Protein AF-Q0GAU7-F1 (afdb_monomer)

Foldseek 3Di:
DPPPVVVVVVVVVVVPPQFAWEAWPVRHIDTHDPPAFQKWKWKDAPVDTTIDTHDPVPQDDDPRMDIDIDRHHHPD

Structure (mmCIF, N/CA/C/O backbone):
data_AF-Q0GAU7-F1
#
_entry.id   AF-Q0GAU7-F1
#
loop_
_atom_site.group_PDB
_atom_site.id
_atom_site.type_symbol
_atom_site.label_atom_id
_atom_site.label_alt_id
_atom_site.label_comp_id
_atom_site.label_asym_id
_atom_site.label_entity_id
_atom_site.label_seq_id
_atom_site.pdbx_PDB_ins_code
_atom_site.Cartn_x
_atom_site.Cartn_y
_atom_site.Cartn_z
_atom_site.occupancy
_atom_site.B_iso_or_equiv
_atom_site.auth_seq_id
_atom_site.auth_comp_id
_atom_site.auth_asym_id
_atom_site.auth_atom_id
_atom_site.pdbx_PDB_model_num
ATOM 1 N N . MET A 1 1 ? 16.600 10.045 -43.982 1.00 50.75 1 MET A N 1
ATOM 2 C CA . MET A 1 1 ? 17.380 9.615 -42.798 1.00 50.75 1 MET A CA 1
ATOM 3 C C . MET A 1 1 ? 17.094 10.522 -41.593 1.00 50.75 1 MET A C 1
ATOM 5 O O . MET A 1 1 ? 17.989 11.206 -41.122 1.00 50.75 1 MET A O 1
ATOM 9 N N . ARG A 1 2 ? 15.845 10.588 -41.110 1.00 59.47 2 ARG A N 1
ATOM 10 C CA . ARG A 1 2 ? 15.489 11.379 -39.907 1.00 59.47 2 ARG A CA 1
ATOM 11 C C . ARG A 1 2 ? 14.621 10.620 -38.893 1.00 59.47 2 ARG A C 1
ATOM 13 O O . ARG A 1 2 ? 14.432 11.104 -37.790 1.00 59.47 2 ARG A O 1
ATOM 20 N N . THR A 1 3 ? 14.130 9.433 -39.242 1.00 56.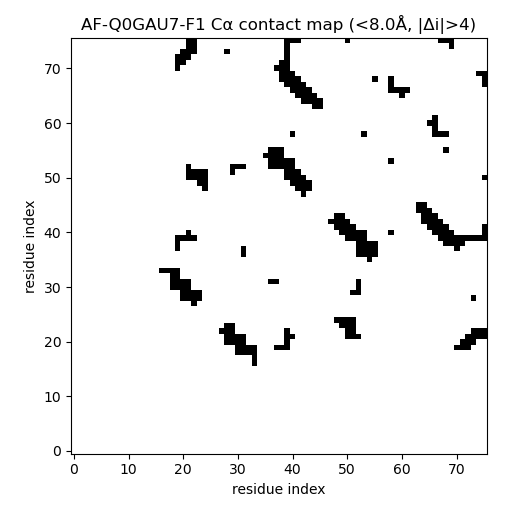38 3 THR A N 1
ATOM 21 C CA . THR A 1 3 ? 13.127 8.696 -38.454 1.00 56.38 3 THR A CA 1
ATOM 22 C C . THR A 1 3 ? 13.725 7.668 -37.494 1.00 56.38 3 THR A C 1
ATOM 24 O O . THR A 1 3 ? 13.091 7.309 -36.510 1.00 56.38 3 THR A O 1
ATOM 27 N N . THR A 1 4 ? 14.956 7.211 -37.733 1.00 56.22 4 THR A N 1
ATOM 28 C CA . THR A 1 4 ? 15.574 6.128 -36.953 1.00 56.22 4 THR A CA 1
ATOM 29 C C . THR A 1 4 ? 15.988 6.557 -35.543 1.00 56.22 4 THR A C 1
ATOM 31 O O . THR A 1 4 ? 15.969 5.742 -34.633 1.00 56.22 4 THR A O 1
ATOM 34 N N . ALA A 1 5 ? 16.319 7.836 -35.336 1.00 58.06 5 ALA A N 1
ATOM 35 C CA . ALA A 1 5 ? 16.762 8.345 -34.034 1.00 58.06 5 ALA A CA 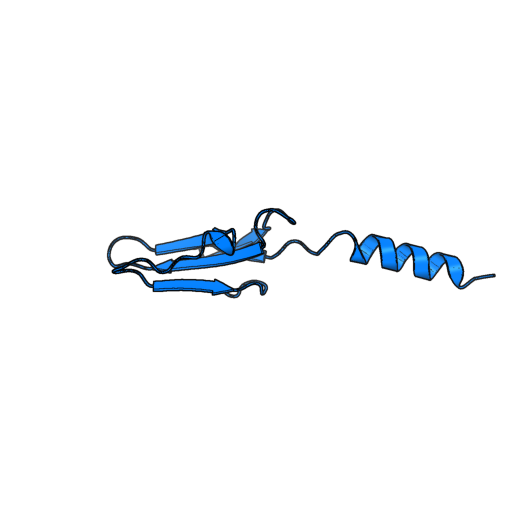1
ATOM 36 C C . ALA A 1 5 ? 15.620 8.463 -33.004 1.00 58.06 5 ALA A C 1
ATOM 38 O O . ALA A 1 5 ? 15.835 8.231 -31.819 1.00 58.06 5 ALA A O 1
ATOM 39 N N . LEU A 1 6 ? 14.402 8.778 -33.459 1.00 56.47 6 LEU A N 1
ATOM 40 C CA . LEU A 1 6 ? 13.214 8.898 -32.601 1.00 56.47 6 LEU A CA 1
ATOM 41 C C . LEU A 1 6 ? 12.767 7.548 -32.030 1.00 56.47 6 LEU A C 1
ATOM 43 O O . LEU A 1 6 ? 12.368 7.470 -30.873 1.00 56.47 6 LEU A O 1
ATOM 47 N N . LEU A 1 7 ? 12.878 6.483 -32.828 1.00 54.97 7 LEU A N 1
ATOM 48 C CA . LEU A 1 7 ? 12.518 5.131 -32.402 1.00 54.97 7 LEU A CA 1
ATOM 49 C C . LEU A 1 7 ? 13.441 4.616 -31.292 1.00 54.97 7 LEU A C 1
ATOM 51 O O . LEU A 1 7 ? 12.965 3.999 -30.350 1.00 54.97 7 LEU A O 1
ATOM 55 N N . ILE A 1 8 ? 14.741 4.911 -31.364 1.00 58.06 8 ILE A N 1
ATOM 56 C CA . ILE A 1 8 ? 15.710 4.460 -30.354 1.00 58.06 8 ILE A CA 1
ATOM 57 C C . ILE A 1 8 ? 15.453 5.152 -29.004 1.00 58.06 8 ILE A C 1
ATOM 59 O O . ILE A 1 8 ? 15.527 4.503 -27.969 1.00 58.06 8 ILE A O 1
ATOM 63 N N . LEU A 1 9 ? 15.083 6.438 -29.006 1.00 52.09 9 LEU A N 1
ATOM 64 C CA . LEU A 1 9 ? 14.741 7.188 -27.788 1.00 52.09 9 LEU A CA 1
ATOM 65 C C . LEU A 1 9 ? 13.504 6.622 -27.072 1.00 52.09 9 LEU A C 1
ATOM 67 O O . LEU A 1 9 ? 13.523 6.472 -25.854 1.00 52.09 9 LEU A O 1
ATOM 71 N N . LEU A 1 10 ? 12.464 6.250 -27.823 1.00 51.50 10 LEU A N 1
ATOM 72 C CA . LEU A 1 10 ? 11.246 5.644 -27.268 1.00 51.50 10 LEU A CA 1
ATOM 73 C C . LEU A 1 10 ? 11.505 4.274 -26.622 1.00 51.50 10 LEU A C 1
ATOM 75 O O . LEU A 1 10 ? 10.918 3.968 -25.590 1.00 51.50 10 LEU A O 1
ATOM 79 N N . VAL A 1 11 ? 12.405 3.470 -27.194 1.00 52.19 11 VAL A N 1
ATOM 80 C CA . VAL A 1 11 ? 12.755 2.145 -26.650 1.00 52.19 11 VAL A CA 1
ATOM 81 C C . VAL A 1 11 ? 13.508 2.259 -25.321 1.00 52.19 11 VAL A C 1
ATOM 83 O O . VAL A 1 11 ? 13.319 1.424 -24.443 1.00 52.19 11 VAL A O 1
ATOM 86 N N . VAL A 1 12 ? 14.329 3.298 -25.141 1.00 51.88 12 VAL A N 1
ATOM 87 C CA . VAL A 1 12 ? 15.064 3.513 -23.883 1.00 51.88 12 VAL A CA 1
ATOM 88 C C . VAL A 1 12 ? 14.120 3.960 -22.762 1.00 51.88 12 VAL A C 1
ATOM 90 O O . VAL A 1 12 ? 14.229 3.445 -21.655 1.00 51.88 12 VAL A O 1
ATOM 93 N N . LEU A 1 13 ? 13.159 4.846 -23.055 1.00 48.84 13 LEU A N 1
ATOM 94 C CA . LEU A 1 13 ? 12.148 5.303 -22.088 1.00 48.84 13 LEU A CA 1
ATOM 95 C C . LEU A 1 13 ? 11.189 4.181 -21.665 1.00 48.84 13 LEU A C 1
ATOM 97 O O . LEU A 1 13 ? 10.886 4.055 -20.488 1.00 48.84 13 LEU A O 1
ATOM 101 N N . ALA A 1 14 ? 10.765 3.324 -22.598 1.00 49.44 14 ALA A N 1
ATOM 102 C CA . ALA A 1 14 ? 9.918 2.171 -22.280 1.00 49.44 14 ALA A CA 1
ATOM 103 C C . ALA A 1 14 ? 10.662 1.047 -21.525 1.00 49.44 14 ALA A C 1
ATOM 105 O O . ALA A 1 14 ? 10.024 0.156 -20.971 1.00 49.44 14 ALA A O 1
ATOM 106 N N . SER A 1 15 ? 12.003 1.055 -21.523 1.00 49.12 15 SER A N 1
ATOM 107 C CA . SER A 1 15 ? 12.822 0.046 -20.835 1.00 49.12 15 SER A CA 1
ATOM 108 C C . SER A 1 15 ? 13.120 0.398 -19.376 1.00 49.12 15 SER A C 1
ATOM 110 O O . SER A 1 15 ? 13.547 -0.479 -18.625 1.00 49.12 15 SER A O 1
ATOM 112 N N . THR A 1 16 ? 12.924 1.650 -18.968 1.00 54.47 16 THR A N 1
ATOM 113 C CA . THR A 1 16 ? 12.847 2.035 -17.559 1.00 54.47 16 THR A CA 1
ATOM 114 C C . THR A 1 16 ? 11.369 2.033 -17.206 1.00 54.47 16 THR A C 1
ATOM 116 O O . THR A 1 16 ? 10.702 3.042 -17.409 1.00 54.47 16 THR A O 1
ATOM 119 N N . GLY A 1 17 ? 10.830 0.879 -16.798 1.00 63.03 17 GLY A N 1
ATOM 120 C CA . GLY A 1 17 ? 9.444 0.815 -16.327 1.00 63.03 17 GLY A CA 1
ATOM 121 C C . GLY A 1 17 ? 9.218 1.918 -15.297 1.00 63.03 17 GLY A C 1
ATOM 122 O O . GLY A 1 17 ? 10.056 2.086 -14.40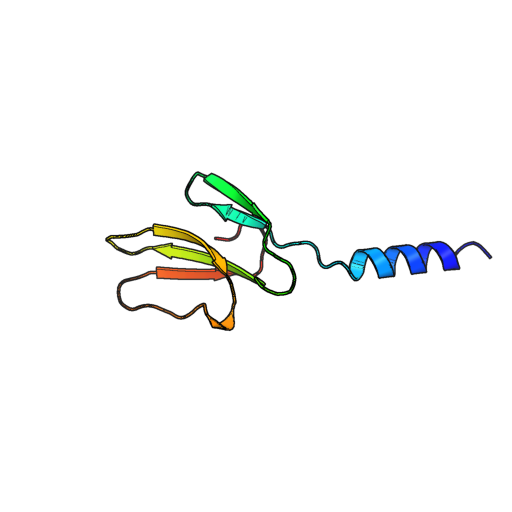7 1.00 63.03 17 GLY A O 1
ATOM 123 N N . GLU A 1 18 ? 8.166 2.715 -15.482 1.00 74.94 18 GLU A N 1
ATOM 124 C CA . GLU A 1 18 ? 7.813 3.768 -14.531 1.00 74.94 18 GLU A CA 1
ATOM 125 C C . GLU A 1 18 ? 7.684 3.138 -13.139 1.00 74.94 18 GLU A C 1
ATOM 127 O O . GLU A 1 18 ? 7.140 2.040 -12.989 1.00 74.94 18 GLU A O 1
ATOM 132 N N . ALA A 1 19 ? 8.296 3.775 -12.143 1.00 87.56 19 ALA A N 1
ATOM 133 C CA . ALA A 1 19 ? 8.262 3.276 -10.780 1.00 87.56 19 ALA A CA 1
ATOM 134 C C . ALA A 1 19 ? 6.838 3.440 -10.237 1.00 87.56 19 ALA A C 1
ATOM 136 O O . ALA A 1 19 ? 6.305 4.548 -10.246 1.00 87.56 19 ALA A O 1
ATOM 137 N N . LEU A 1 20 ? 6.241 2.332 -9.790 1.00 94.81 20 LEU A N 1
ATOM 138 C CA . LEU A 1 20 ? 4.901 2.313 -9.205 1.00 94.81 20 LEU A CA 1
ATOM 139 C C . LEU A 1 20 ? 4.844 3.284 -8.018 1.00 94.81 20 LEU A C 1
ATOM 141 O O . LEU A 1 20 ? 5.718 3.239 -7.152 1.00 94.81 20 LEU A O 1
ATOM 145 N N . GLN A 1 21 ? 3.832 4.144 -7.960 1.00 97.50 21 GLN A N 1
ATOM 146 C CA . GLN A 1 21 ? 3.578 5.000 -6.804 1.00 97.50 21 GLN A CA 1
ATOM 147 C C . GLN A 1 21 ? 2.453 4.432 -5.947 1.00 97.50 21 GLN A C 1
ATOM 149 O O . GLN A 1 21 ? 1.395 4.094 -6.463 1.00 97.50 21 GLN A O 1
ATOM 154 N N . CYS A 1 22 ? 2.635 4.396 -4.628 1.00 98.06 22 CYS A N 1
ATOM 155 C CA . CYS A 1 22 ? 1.628 3.904 -3.684 1.00 98.06 22 CYS A CA 1
ATOM 156 C C . CYS A 1 22 ? 1.306 4.949 -2.619 1.00 98.06 22 CYS A C 1
ATOM 158 O O . CYS A 1 22 ? 2.138 5.800 -2.300 1.00 98.06 22 CYS A O 1
ATOM 160 N N . ASN A 1 23 ? 0.103 4.891 -2.049 1.00 98.31 23 ASN A N 1
ATOM 161 C CA . ASN A 1 23 ? -0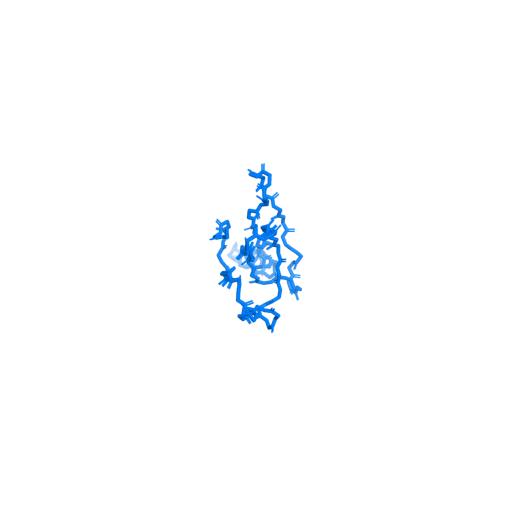.252 5.737 -0.916 1.00 98.31 23 ASN A CA 1
ATOM 162 C C . ASN A 1 23 ? 0.475 5.260 0.344 1.00 98.31 23 ASN A C 1
ATOM 164 O O . ASN A 1 23 ? 0.620 4.058 0.574 1.00 98.31 23 ASN A O 1
ATOM 168 N N . THR A 1 24 ? 0.863 6.208 1.193 1.00 97.75 24 THR A N 1
ATOM 169 C CA . THR A 1 24 ? 1.313 5.946 2.564 1.00 97.75 24 THR A CA 1
ATOM 170 C C . THR A 1 24 ? 0.182 6.219 3.554 1.00 97.75 24 THR A C 1
ATOM 172 O O . THR A 1 24 ? -0.787 6.920 3.246 1.00 97.75 24 THR A O 1
ATOM 175 N N . LEU A 1 25 ? 0.288 5.672 4.769 1.00 96.56 25 LEU A N 1
ATOM 176 C CA . LEU A 1 25 ? -0.746 5.842 5.798 1.00 96.56 25 LEU A CA 1
ATOM 177 C C . LEU A 1 25 ? -0.972 7.318 6.174 1.00 96.56 25 LEU A C 1
ATOM 179 O O . LEU A 1 25 ? -2.105 7.728 6.414 1.00 96.56 25 LEU A O 1
ATOM 183 N N . ASP A 1 26 ? 0.088 8.129 6.161 1.00 95.56 26 ASP A N 1
ATOM 184 C CA . ASP A 1 26 ? 0.050 9.558 6.500 1.00 95.56 26 ASP A CA 1
ATOM 185 C C . ASP A 1 26 ? -0.589 10.444 5.407 1.00 95.56 26 ASP A C 1
ATOM 187 O O . ASP A 1 26 ? -0.531 11.674 5.480 1.00 95.56 26 ASP A O 1
ATOM 191 N N . GLY A 1 27 ? -1.188 9.839 4.374 1.00 94.19 27 GLY A N 1
ATOM 192 C CA . GLY A 1 27 ? -1.795 10.542 3.240 1.00 94.19 27 GLY A CA 1
ATOM 193 C C . GLY A 1 27 ? -0.779 11.068 2.224 1.00 94.19 27 GLY A C 1
ATOM 194 O O . GLY A 1 27 ? -1.117 11.917 1.399 1.00 94.19 27 GLY A O 1
ATOM 195 N N . GLY A 1 28 ? 0.466 10.597 2.308 1.00 97.31 28 GLY A N 1
ATOM 196 C CA . GLY A 1 28 ? 1.505 10.850 1.322 1.00 97.31 28 GLY A CA 1
ATOM 197 C C . GLY A 1 28 ? 1.547 9.767 0.250 1.00 97.31 28 GLY A C 1
ATOM 198 O O . GLY A 1 28 ? 0.675 8.904 0.156 1.00 97.31 28 GLY A O 1
ATOM 199 N N . THR A 1 29 ? 2.609 9.814 -0.544 1.00 97.75 29 THR A N 1
ATOM 200 C CA . THR A 1 29 ? 2.902 8.820 -1.574 1.00 97.75 29 THR A CA 1
ATOM 201 C C . THR A 1 29 ? 4.355 8.391 -1.467 1.00 97.75 29 THR A C 1
ATOM 203 O O . THR A 1 29 ? 5.217 9.216 -1.150 1.00 97.75 29 THR A O 1
ATOM 206 N N . GLU A 1 30 ? 4.642 7.137 -1.782 1.00 96.62 30 GLU A N 1
ATOM 207 C CA . GLU A 1 30 ? 6.004 6.635 -1.940 1.00 96.62 30 GLU A CA 1
ATOM 208 C C . GLU A 1 30 ? 6.225 6.049 -3.337 1.00 96.62 30 GLU A C 1
ATOM 210 O O . GLU A 1 30 ? 5.287 5.589 -3.986 1.00 96.62 30 GLU A O 1
ATOM 215 N N . GLU A 1 31 ? 7.471 6.108 -3.802 1.00 96.75 31 GLU A N 1
ATOM 216 C CA . GLU A 1 31 ? 7.902 5.517 -5.068 1.00 96.75 31 GLU A CA 1
ATOM 217 C C . GLU A 1 31 ? 8.490 4.128 -4.797 1.00 96.75 31 GLU A C 1
ATOM 219 O O . GLU A 1 31 ? 9.457 3.983 -4.043 1.00 96.75 31 GLU A O 1
ATOM 224 N N . CYS A 1 32 ? 7.907 3.102 -5.410 1.00 95.38 32 CYS A N 1
ATOM 225 C CA . CYS A 1 32 ? 8.327 1.722 -5.245 1.00 95.38 32 CYS A CA 1
ATOM 226 C C . CYS A 1 32 ? 9.574 1.411 -6.063 1.00 95.38 32 CYS A C 1
ATOM 228 O O . CYS A 1 32 ? 9.724 1.842 -7.204 1.00 95.38 32 CYS A O 1
ATOM 230 N N . ILE A 1 33 ? 10.457 0.584 -5.499 1.00 93.19 33 ILE A N 1
ATOM 231 C CA . ILE A 1 33 ? 11.670 0.150 -6.192 1.00 93.19 33 ILE A CA 1
ATOM 232 C C . ILE A 1 33 ? 11.277 -0.726 -7.395 1.00 93.19 33 ILE A C 1
ATOM 234 O O . ILE A 1 33 ? 10.795 -1.850 -7.194 1.00 93.19 33 ILE A O 1
ATOM 238 N N . PRO A 1 34 ? 11.515 -0.267 -8.639 1.00 88.75 34 PRO A N 1
ATOM 239 C CA . PRO A 1 34 ? 11.092 -0.987 -9.829 1.00 88.75 34 PRO A CA 1
ATOM 240 C C . PRO A 1 34 ? 11.817 -2.332 -9.933 1.00 88.75 34 PRO A C 1
ATOM 242 O O . PRO A 1 34 ? 13.025 -2.434 -9.711 1.00 88.75 34 PRO A O 1
ATOM 245 N N . GLY A 1 35 ? 11.069 -3.379 -10.279 1.00 86.00 35 GLY A N 1
ATOM 246 C CA . GLY A 1 35 ? 11.585 -4.747 -10.392 1.00 86.00 35 GLY A CA 1
ATOM 247 C C . GLY A 1 35 ? 11.730 -5.504 -9.067 1.00 86.00 35 GLY A C 1
ATOM 248 O O . GLY A 1 35 ? 12.088 -6.679 -9.109 1.00 86.00 35 GLY A O 1
ATOM 249 N N . ILE A 1 36 ? 11.444 -4.870 -7.922 1.00 89.75 36 ILE A N 1
ATOM 250 C CA . ILE A 1 36 ? 11.339 -5.538 -6.614 1.00 89.75 36 ILE A CA 1
ATOM 251 C C . ILE A 1 36 ? 9.895 -5.468 -6.125 1.00 89.75 36 ILE A C 1
ATOM 253 O O . ILE A 1 36 ? 9.251 -6.501 -5.980 1.00 89.75 36 ILE A O 1
ATOM 257 N N . TYR A 1 37 ? 9.380 -4.254 -5.925 1.00 94.19 37 TYR A N 1
ATOM 258 C CA . TYR A 1 37 ? 8.022 -4.032 -5.442 1.00 94.19 37 TYR A CA 1
ATOM 259 C C . TYR A 1 37 ? 7.115 -3.686 -6.617 1.00 94.19 37 TYR A C 1
ATOM 261 O O . TYR A 1 37 ? 7.347 -2.708 -7.328 1.00 94.19 37 TYR A O 1
ATOM 269 N N . ASN A 1 38 ? 6.114 -4.527 -6.848 1.00 93.81 38 ASN A N 1
ATOM 270 C CA . ASN A 1 38 ? 5.264 -4.491 -8.035 1.00 93.81 38 ASN A CA 1
ATOM 271 C C . ASN A 1 38 ? 3.772 -4.342 -7.715 1.00 93.81 38 ASN A C 1
ATOM 273 O O . ASN A 1 38 ? 2.958 -4.378 -8.635 1.00 93.81 38 ASN A O 1
ATOM 277 N N . VAL A 1 39 ? 3.423 -4.181 -6.438 1.00 96.31 39 VAL A N 1
ATOM 278 C CA . VAL A 1 39 ? 2.065 -3.877 -5.984 1.00 96.31 39 VAL A CA 1
ATOM 279 C C . VAL A 1 39 ? 2.089 -2.860 -4.853 1.00 96.31 39 VAL A C 1
ATOM 281 O O . VAL A 1 39 ? 3.045 -2.777 -4.082 1.00 96.31 39 VAL A O 1
ATOM 284 N N . CYS A 1 40 ? 0.998 -2.122 -4.735 1.00 97.75 40 CYS A N 1
ATOM 285 C CA . CYS A 1 40 ? 0.667 -1.348 -3.558 1.00 97.75 40 CYS A CA 1
ATOM 286 C C . CYS A 1 40 ? -0.136 -2.210 -2.588 1.00 97.75 40 CYS A C 1
ATOM 288 O O . CYS A 1 40 ? -1.040 -2.912 -3.026 1.00 97.75 40 CYS A O 1
ATOM 290 N N . VAL A 1 41 ? 0.166 -2.137 -1.294 1.00 97.56 41 VAL A N 1
ATOM 291 C CA . VAL A 1 41 ? -0.461 -2.919 -0.221 1.00 97.56 41 VAL A CA 1
ATOM 292 C C . VAL A 1 41 ? -1.229 -1.987 0.705 1.00 97.56 41 VAL A C 1
ATOM 294 O O . VAL A 1 41 ? -0.676 -0.993 1.173 1.00 97.56 41 VAL A O 1
ATOM 297 N N . HIS A 1 42 ? -2.482 -2.305 1.012 1.00 97.56 42 HIS A N 1
ATOM 298 C CA . HIS A 1 42 ? -3.211 -1.744 2.150 1.00 97.56 42 HIS A CA 1
ATOM 299 C C . HIS A 1 42 ? -3.609 -2.879 3.074 1.00 97.56 42 HIS A C 1
ATOM 301 O O . HIS A 1 42 ? -4.436 -3.723 2.734 1.00 97.56 42 HIS A O 1
ATOM 307 N N . TYR A 1 43 ? -2.992 -2.888 4.246 1.00 96.25 43 TYR A N 1
ATOM 308 C CA . TYR A 1 43 ? -3.299 -3.820 5.312 1.00 96.25 43 TYR A CA 1
ATOM 309 C C . TYR A 1 43 ? -4.108 -3.103 6.382 1.00 96.25 43 TYR A C 1
ATOM 311 O O . TYR A 1 43 ? -3.738 -2.013 6.826 1.00 96.25 43 TYR A O 1
ATOM 319 N N . LYS A 1 44 ? -5.195 -3.729 6.827 1.00 96.50 44 LYS A N 1
ATOM 320 C CA . LYS A 1 44 ? -6.039 -3.206 7.898 1.00 96.50 44 LYS A CA 1
ATOM 321 C C . LYS A 1 44 ? -6.561 -4.332 8.781 1.00 96.50 44 LYS A C 1
ATOM 323 O O . LYS A 1 44 ? -7.278 -5.214 8.318 1.00 96.50 44 LYS A O 1
ATOM 328 N N . SER A 1 45 ? -6.264 -4.246 10.067 1.00 95.81 45 SER A N 1
ATOM 329 C CA . SER A 1 45 ? -6.769 -5.110 11.137 1.00 95.81 45 SER A CA 1
ATOM 330 C C . SER A 1 45 ? -7.380 -4.252 12.255 1.00 95.81 45 SER A C 1
ATOM 332 O O . SER A 1 45 ? -7.465 -3.029 12.120 1.00 95.81 45 SER A O 1
ATOM 334 N N . GLU A 1 46 ? -7.834 -4.866 13.351 1.00 96.12 46 GLU A N 1
ATOM 335 C CA . GLU A 1 46 ? -8.318 -4.110 14.519 1.00 96.12 46 GLU A CA 1
ATOM 336 C C . GLU A 1 46 ? -7.193 -3.349 15.246 1.00 96.12 46 GLU A C 1
ATOM 338 O O . GLU A 1 46 ? -7.445 -2.273 15.788 1.00 96.12 46 GLU A O 1
ATOM 343 N N . ASP A 1 47 ? -5.965 -3.880 15.230 1.00 95.56 47 ASP A N 1
ATOM 344 C CA . ASP A 1 47 ? -4.827 -3.346 15.993 1.00 95.56 47 ASP A CA 1
ATOM 345 C C . ASP A 1 47 ? -3.872 -2.484 15.152 1.00 95.56 47 ASP A C 1
ATOM 347 O O . ASP A 1 47 ? -3.189 -1.606 15.681 1.00 95.56 47 ASP A O 1
ATOM 351 N N . GLU A 1 48 ? -3.810 -2.733 13.843 1.00 95.00 48 GLU A N 1
ATOM 352 C CA . GLU A 1 48 ? -2.829 -2.125 12.944 1.00 95.00 48 GLU A CA 1
ATOM 353 C C . GLU A 1 48 ? -3.419 -1.828 11.564 1.00 95.00 48 GLU A C 1
ATOM 355 O O . GLU A 1 48 ? -4.181 -2.619 11.001 1.00 95.00 48 GLU A O 1
ATOM 360 N N . GLU A 1 49 ? -3.006 -0.699 10.996 1.00 96.44 49 GLU A N 1
ATOM 361 C CA . GLU A 1 49 ? -3.258 -0.323 9.612 1.00 96.44 49 GLU A CA 1
ATOM 362 C C . GLU A 1 49 ? -1.962 0.227 9.015 1.00 96.44 49 GLU A C 1
ATOM 364 O O . GLU A 1 49 ? -1.320 1.084 9.621 1.00 96.44 49 GLU A O 1
ATOM 369 N N . TYR A 1 50 ? -1.574 -0.250 7.833 1.00 95.19 50 TYR A N 1
ATOM 370 C CA . TYR A 1 50 ? -0.444 0.300 7.092 1.00 95.19 50 TYR A CA 1
ATOM 371 C C . TYR A 1 50 ? -0.708 0.284 5.591 1.00 95.19 50 TYR A C 1
ATOM 373 O O . TYR A 1 50 ? -1.513 -0.493 5.069 1.00 95.19 50 TYR A O 1
ATOM 381 N N . LYS A 1 51 ? -0.006 1.175 4.896 1.00 97.69 51 LYS A N 1
ATOM 382 C CA . LYS A 1 51 ? 0.032 1.229 3.442 1.00 97.69 51 LYS A CA 1
ATOM 383 C C . LYS A 1 51 ? 1.476 1.301 2.993 1.00 97.69 51 LYS A C 1
ATOM 385 O O . LYS A 1 51 ? 2.223 2.112 3.545 1.00 97.69 51 LYS A O 1
ATOM 390 N N . SER A 1 52 ? 1.852 0.453 2.044 1.00 95.94 52 SER A N 1
ATOM 391 C CA . SER A 1 52 ? 3.222 0.402 1.546 1.00 95.94 52 SER A CA 1
ATOM 392 C C . SER A 1 52 ? 3.325 -0.135 0.121 1.00 95.94 52 SER A C 1
ATOM 394 O O . SER A 1 52 ? 2.387 -0.733 -0.405 1.00 95.94 52 SER A O 1
ATOM 396 N N . CYS A 1 53 ? 4.500 -0.002 -0.480 1.00 97.12 53 CYS A N 1
ATOM 397 C CA . CYS A 1 53 ? 4.961 -0.884 -1.548 1.00 97.12 53 CYS A CA 1
ATOM 398 C C . CYS A 1 53 ? 5.072 -2.338 -1.052 1.00 97.12 53 CYS A C 1
ATOM 400 O O . CYS A 1 53 ? 5.388 -2.583 0.116 1.00 97.12 53 CYS A O 1
ATOM 402 N N . GLY A 1 54 ? 4.858 -3.307 -1.941 1.00 95.50 54 GLY A N 1
ATOM 403 C CA . GLY A 1 54 ? 5.003 -4.728 -1.633 1.00 95.50 54 GLY A CA 1
ATOM 404 C C . GLY A 1 54 ? 5.282 -5.596 -2.856 1.00 95.50 54 GLY A C 1
ATOM 405 O O . GLY A 1 54 ? 5.307 -5.127 -3.999 1.00 95.50 54 GLY A O 1
ATOM 406 N N . ILE A 1 55 ? 5.527 -6.878 -2.594 1.00 94.88 55 ILE A N 1
ATOM 407 C CA . ILE A 1 55 ? 5.736 -7.912 -3.609 1.00 94.88 55 ILE A CA 1
ATOM 408 C C . ILE A 1 55 ? 4.424 -8.681 -3.779 1.00 94.88 55 ILE A C 1
ATOM 410 O O . ILE A 1 55 ? 3.831 -9.118 -2.797 1.00 94.88 55 ILE A O 1
ATOM 414 N N . GLN A 1 56 ? 3.971 -8.876 -5.019 1.00 91.56 56 GLN A N 1
ATOM 415 C CA . GLN A 1 56 ? 2.712 -9.579 -5.306 1.00 91.56 56 GLN A CA 1
ATOM 416 C C . GLN A 1 56 ? 2.663 -10.985 -4.691 1.00 91.56 56 GLN A C 1
ATOM 418 O O . GLN A 1 56 ? 1.606 -11.397 -4.220 1.00 91.56 56 GLN A O 1
ATOM 423 N N . ASP A 1 57 ? 3.789 -11.701 -4.696 1.00 90.31 57 ASP A N 1
ATOM 424 C CA . ASP A 1 57 ? 3.897 -13.055 -4.140 1.00 90.31 57 ASP A CA 1
ATOM 425 C C . ASP A 1 57 ? 3.771 -13.085 -2.607 1.00 90.31 57 ASP A C 1
ATOM 427 O O . ASP A 1 57 ? 3.431 -14.121 -2.048 1.00 90.31 57 ASP A O 1
ATOM 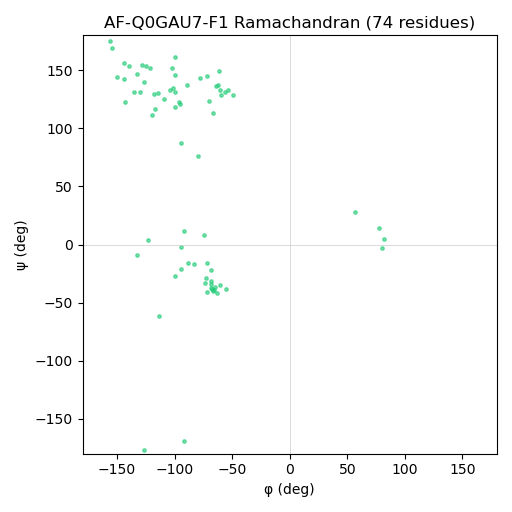431 N N . GLU A 1 58 ? 4.028 -11.959 -1.934 1.00 90.19 58 GLU A N 1
ATOM 432 C CA . GLU A 1 58 ? 3.871 -11.797 -0.481 1.00 90.19 58 GLU A CA 1
ATOM 433 C C . GLU A 1 58 ? 2.503 -11.206 -0.111 1.00 90.19 58 GLU A C 1
ATOM 435 O O . GLU A 1 58 ? 2.187 -11.046 1.068 1.00 90.19 58 GLU A O 1
ATOM 440 N N . CYS A 1 59 ? 1.676 -10.874 -1.107 1.00 89.31 59 CYS A N 1
ATOM 441 C CA . CYS A 1 59 ? 0.321 -10.410 -0.871 1.00 89.31 59 CYS A CA 1
ATOM 442 C C . CYS A 1 59 ? -0.616 -11.588 -0.598 1.00 89.31 59 CYS A C 1
ATOM 444 O O . CYS A 1 59 ? -1.386 -12.018 -1.460 1.00 89.31 59 CYS A O 1
ATOM 446 N N . GLU A 1 60 ? -0.515 -12.122 0.612 1.00 89.50 60 GLU A N 1
ATOM 447 C CA . GLU A 1 60 ? -1.366 -13.194 1.105 1.00 89.50 60 GLU A CA 1
ATOM 448 C C . GLU A 1 60 ? -2.483 -12.637 1.993 1.00 89.50 60 GLU A C 1
ATOM 450 O O . GLU A 1 60 ? -2.300 -11.672 2.741 1.00 89.50 60 GLU A O 1
ATOM 455 N N . ASP A 1 61 ? -3.652 -13.272 1.929 1.00 88.06 61 ASP A N 1
ATOM 456 C CA . ASP A 1 61 ? -4.722 -13.019 2.886 1.00 88.06 61 ASP A CA 1
ATOM 457 C C . ASP A 1 61 ? -4.259 -13.393 4.302 1.00 88.06 61 ASP A C 1
ATOM 459 O O . ASP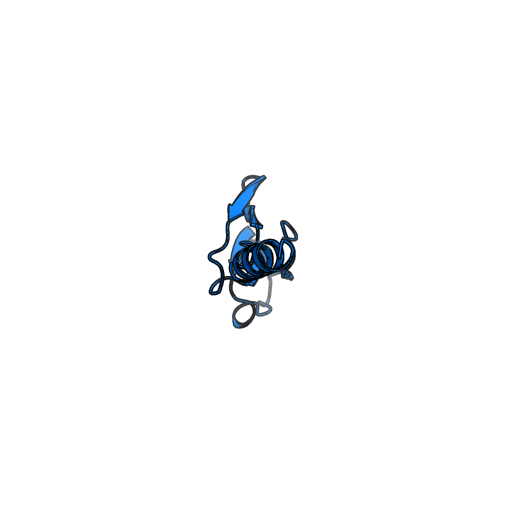 A 1 61 ? -3.671 -14.454 4.526 1.00 88.06 61 ASP A O 1
ATOM 463 N N . ALA A 1 62 ? -4.584 -12.549 5.278 1.00 88.31 62 ALA A N 1
ATOM 464 C CA . ALA A 1 62 ? -4.295 -12.798 6.685 1.00 88.31 62 ALA A CA 1
ATOM 465 C C . ALA A 1 62 ? -5.601 -12.880 7.488 1.00 88.31 62 ALA A C 1
ATOM 467 O O . ALA A 1 62 ? -6.459 -12.000 7.402 1.00 88.31 62 ALA A O 1
ATOM 468 N N . GLU A 1 63 ? -5.769 -13.942 8.284 1.00 90.81 63 GLU A N 1
ATOM 469 C CA . GLU A 1 63 ? -6.957 -14.100 9.129 1.00 90.81 63 GLU A CA 1
ATOM 470 C C . GLU A 1 63 ? -7.087 -12.928 10.112 1.00 90.81 63 GLU A C 1
ATOM 472 O O . GLU A 1 63 ? -6.154 -12.602 10.842 1.00 90.81 63 GLU A O 1
ATOM 477 N N . GLY A 1 64 ? -8.265 -12.300 10.149 1.00 91.94 64 GLY A N 1
ATOM 478 C CA . GLY A 1 64 ? -8.514 -11.134 11.004 1.00 91.94 64 GLY A CA 1
ATOM 479 C C . GLY A 1 64 ? -8.016 -9.802 10.432 1.00 91.94 64 GLY A C 1
ATOM 480 O O . GLY A 1 64 ? -8.161 -8.775 11.094 1.00 91.94 64 GLY A O 1
ATOM 481 N N . ALA A 1 65 ? -7.496 -9.790 9.203 1.00 93.62 65 ALA A N 1
ATOM 482 C CA . ALA A 1 65 ? -7.129 -8.573 8.495 1.00 93.62 65 ALA A CA 1
ATOM 483 C C . ALA A 1 65 ? -7.741 -8.520 7.091 1.00 93.62 65 ALA A C 1
ATOM 485 O O . ALA A 1 65 ? -8.054 -9.528 6.466 1.00 93.62 65 ALA A O 1
ATOM 486 N N . THR A 1 66 ? -7.925 -7.303 6.597 1.00 94.94 66 THR A N 1
ATOM 487 C CA . THR A 1 66 ? -8.172 -7.030 5.183 1.00 94.94 66 THR A CA 1
ATOM 488 C C . THR A 1 66 ? -6.840 -6.676 4.545 1.00 94.94 66 THR A C 1
ATOM 490 O O . THR A 1 66 ? -6.185 -5.733 4.992 1.00 94.94 66 THR A O 1
ATOM 493 N N . VAL A 1 67 ? -6.457 -7.421 3.511 1.00 95.44 67 VAL A N 1
ATOM 494 C CA . VAL A 1 67 ? -5.254 -7.165 2.715 1.00 95.44 67 VAL A CA 1
ATOM 495 C C . VAL A 1 67 ? -5.696 -6.854 1.291 1.00 95.44 67 VAL A C 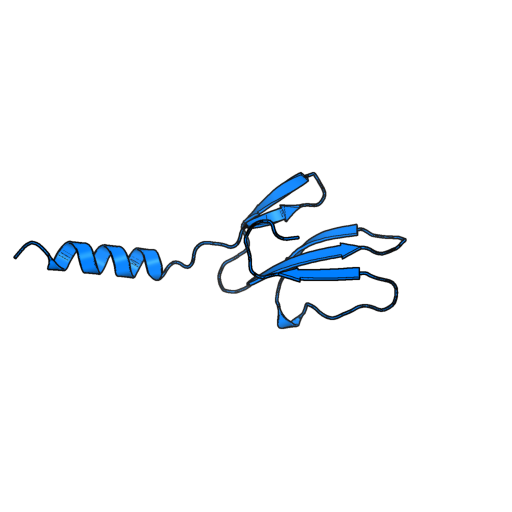1
ATOM 497 O O . VAL A 1 67 ? -6.320 -7.679 0.630 1.00 95.44 67 VAL A O 1
ATOM 500 N N . LEU A 1 68 ? -5.421 -5.639 0.825 1.00 95.50 68 LEU A N 1
ATOM 501 C CA . LEU A 1 68 ? -5.638 -5.228 -0.558 1.00 95.50 68 LEU A CA 1
ATOM 502 C C . LEU A 1 68 ? -4.280 -5.068 -1.228 1.00 95.50 68 LEU A C 1
ATOM 504 O O . LEU A 1 68 ? -3.469 -4.277 -0.751 1.00 95.50 68 LEU A O 1
ATOM 508 N N . CYS A 1 69 ? -4.071 -5.749 -2.356 1.00 96.75 69 CYS A N 1
ATOM 509 C CA . CYS A 1 69 ? -2.952 -5.449 -3.238 1.00 96.75 69 CYS A CA 1
ATOM 510 C C . CYS A 1 69 ? -3.389 -5.199 -4.666 1.00 96.75 69 CYS A C 1
ATOM 512 O O . CYS A 1 69 ? -4.258 -5.889 -5.201 1.00 96.75 69 CYS A O 1
ATOM 514 N N . CYS A 1 70 ? -2.753 -4.215 -5.286 1.00 96.31 70 CYS A N 1
ATOM 515 C CA . CYS A 1 70 ? -3.080 -3.788 -6.633 1.00 96.31 70 CYS A CA 1
ATOM 516 C C . CYS A 1 70 ? -1.829 -3.225 -7.336 1.00 96.31 70 CYS A C 1
ATOM 518 O O . CYS A 1 70 ? -0.980 -2.618 -6.685 1.00 96.31 70 CYS A O 1
ATOM 520 N N . PRO A 1 71 ? -1.669 -3.453 -8.651 1.00 94.88 71 PRO A N 1
ATOM 521 C CA . PRO A 1 71 ? -0.471 -3.065 -9.403 1.00 94.88 71 PRO A CA 1
ATOM 522 C C . PRO A 1 71 ? -0.577 -1.670 -10.050 1.00 94.88 71 PRO A C 1
ATOM 524 O O . PRO A 1 71 ? 0.212 -1.345 -10.934 1.00 94.88 71 PRO A O 1
ATOM 527 N N . GLU A 1 72 ? -1.590 -0.882 -9.687 1.00 95.44 72 GLU A N 1
ATOM 528 C CA . GLU A 1 72 ? -1.900 0.423 -10.283 1.00 95.44 72 GLU A CA 1
ATOM 529 C C . GLU A 1 72 ? -1.432 1.559 -9.365 1.00 95.44 72 GLU A C 1
ATOM 531 O O . GLU A 1 72 ? -1.404 1.403 -8.146 1.00 95.44 72 GLU A O 1
ATOM 536 N N . ASP A 1 73 ? -1.094 2.721 -9.925 1.00 96.62 73 ASP A N 1
ATOM 537 C CA . ASP A 1 73 ? -0.649 3.852 -9.109 1.00 96.62 73 ASP A CA 1
ATOM 538 C C . ASP A 1 73 ? -1.726 4.294 -8.105 1.00 96.62 73 ASP A C 1
ATOM 540 O O . ASP A 1 73 ? -2.891 4.502 -8.455 1.00 96.62 73 ASP A O 1
ATOM 544 N N . LEU A 1 74 ? -1.306 4.492 -6.852 1.00 96.75 74 LEU A N 1
ATOM 545 C CA . LEU A 1 74 ? -2.088 5.045 -5.742 1.00 96.75 74 LEU A CA 1
ATOM 546 C C . LEU A 1 74 ? -3.382 4.270 -5.446 1.00 96.75 74 LEU A C 1
ATOM 548 O O . LEU A 1 74 ? -4.364 4.846 -4.971 1.00 96.75 74 LEU A O 1
ATOM 552 N N . CYS A 1 75 ? -3.400 2.972 -5.739 1.00 97.25 75 CYS A N 1
ATOM 553 C CA . CYS A 1 75 ? -4.598 2.144 -5.643 1.00 97.25 75 CYS A CA 1
ATOM 554 C C . CYS A 1 75 ? -4.895 1.621 -4.222 1.00 97.25 75 CYS A C 1
ATOM 556 O O . CYS A 1 75 ? -6.021 1.191 -3.964 1.00 97.25 75 CYS A O 1
ATOM 558 N N . ASN A 1 76 ? -3.908 1.656 -3.315 1.00 96.00 76 ASN A N 1
ATOM 559 C CA . ASN A 1 76 ? -3.993 1.144 -1.941 1.00 96.00 76 ASN A CA 1
ATOM 560 C C . A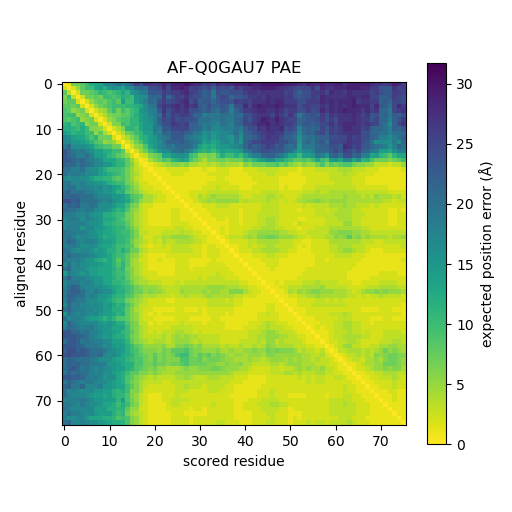SN A 1 76 ? -4.472 2.183 -0.920 1.00 96.00 76 ASN A C 1
ATOM 562 O O . ASN A 1 76 ? -4.137 3.383 -0.987 1.00 96.00 76 ASN A O 1
#

pLDDT: mean 85.32, std 17.12, range [48.84, 98.31]

Radius of gyration: 16.96 Å; Cα contacts (8 Å, |Δi|>4): 145; chains: 1; bounding box: 26×26×59 Å

Nearest PDB structures (foldseek):
  2era-assembly1_A  TM=6.955E-01  e=9.825E-02  Laticauda semifasciata
  7luw-assembly1_A  TM=6.543E-01  e=1.249E-01  synth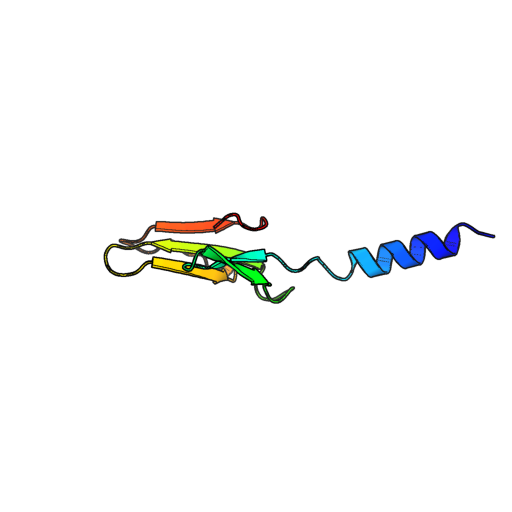etic construct
  1nor-assembly1_A  TM=6.615E-01  e=1.108E-01  Naja oxiana
  9avv-assembly1_F  TM=5.440E-01  e=2.565E-01  synthetic construct
  1ntx-assembly1_A  TM=5.395E-01  e=6.696E-01  Dendraspis polylepis polylepis

InterPro domains:
  IPR045860 Snake toxin-like superfamily [G3DSA:2.10.60.10] (20-76)
  IPR045860 Snake toxin-like superfamily [SSF57302] (20-76)

Solvent-accessible surface area (backbone atoms only — not comparable to full-atom values): 4437 Å² total; per-residue (Å²): 145,78,67,70,65,59,55,55,55,52,54,55,57,67,68,54,64,78,53,50,36,18,27,33,74,90,74,49,73,46,77,26,56,66,96,65,31,64,21,16,29,27,41,40,42,92,89,50,73,48,34,36,66,32,41,66,90,72,67,60,86,45,93,81,42,50,63,44,73,38,76,50,70,55,68,67

Mean predicted aligned error: 8.52 Å

Sequence (76 aa):
MRTTALLILLVVLASTGEALQCNTLDGGTEECIPGIYNVCVHYKSEDEEYKSCGIQDECEDAEGATVLCCPEDLCN

Organism: NCBI:txid263669

Secondary structure (DSSP, 8-state):
--SHHHHHHHHHHHHSPPPPEEE-TTS-EEE--TTT--EEEEEE-SS-EEEEEE-GGG----TTSEEEEESSTT--